Protein AF-A0A1Q5CZE1-F1 (afdb_monomer_lite)

Structure (mmCIF, N/CA/C/O backbone):
data_AF-A0A1Q5CZE1-F1
#
_entry.id   AF-A0A1Q5CZE1-F1
#
loop_
_atom_site.group_PDB
_atom_site.id
_atom_site.type_symbol
_atom_site.label_atom_id
_atom_site.label_alt_id
_atom_site.label_comp_id
_atom_site.label_asym_id
_atom_site.label_entity_id
_atom_site.label_seq_id
_atom_site.pdbx_PDB_ins_code
_atom_site.Cartn_x
_atom_site.Cartn_y
_atom_site.Cartn_z
_atom_site.occupancy
_atom_site.B_iso_or_equiv
_atom_site.auth_seq_id
_atom_site.auth_comp_id
_atom_site.auth_asym_id
_atom_site.auth_atom_id
_atom_site.pdbx_PDB_model_num
ATOM 1 N N . MET A 1 1 ? -4.585 -11.509 -36.207 1.00 47.53 1 MET A N 1
ATOM 2 C CA . MET A 1 1 ? -3.506 -10.555 -35.864 1.00 47.53 1 MET A CA 1
ATOM 3 C C . MET A 1 1 ? -3.917 -9.807 -34.606 1.00 47.53 1 MET A C 1
ATOM 5 O O . MET A 1 1 ? -4.985 -9.201 -34.577 1.00 47.53 1 MET A O 1
ATOM 9 N N . ASN A 1 2 ? -3.130 -9.988 -33.548 1.00 47.12 2 ASN A N 1
ATOM 10 C CA . ASN A 1 2 ? -3.510 -9.857 -32.142 1.00 47.12 2 ASN A CA 1
ATOM 11 C C . ASN A 1 2 ? -3.528 -8.395 -31.680 1.00 47.12 2 ASN A C 1
ATOM 13 O O . ASN A 1 2 ? -2.499 -7.825 -31.328 1.00 47.12 2 ASN A O 1
ATOM 17 N N . HIS A 1 3 ? -4.711 -7.782 -31.686 1.00 52.25 3 HIS A N 1
ATOM 18 C CA . HIS A 1 3 ? -4.889 -6.413 -31.196 1.00 52.25 3 HIS A CA 1
ATOM 19 C C . HIS A 1 3 ? -4.734 -6.329 -29.666 1.00 52.25 3 HIS A C 1
ATOM 21 O O . HIS A 1 3 ? -4.343 -5.286 -29.157 1.00 52.25 3 HIS A O 1
ATOM 27 N N . CYS A 1 4 ? -4.965 -7.428 -28.938 1.00 59.00 4 CYS A N 1
ATOM 28 C CA . CYS A 1 4 ? -4.799 -7.493 -27.483 1.00 59.00 4 CYS A CA 1
ATOM 29 C C . CYS A 1 4 ? -3.326 -7.353 -27.062 1.00 59.00 4 CYS A C 1
ATOM 31 O O . CYS A 1 4 ? -3.004 -6.444 -26.308 1.00 59.00 4 CYS A O 1
ATOM 33 N N . GLU A 1 5 ? -2.416 -8.141 -27.650 1.00 61.88 5 GLU A N 1
ATOM 34 C CA . GLU A 1 5 ? -0.977 -8.079 -27.325 1.00 61.88 5 GLU A CA 1
ATOM 35 C C . GLU A 1 5 ? -0.357 -6.703 -27.614 1.00 61.88 5 GLU A C 1
ATOM 37 O O . GLU A 1 5 ? 0.533 -6.252 -26.895 1.00 61.88 5 GLU A O 1
ATOM 42 N N . ASN A 1 6 ? -0.834 -6.006 -28.651 1.00 62.31 6 ASN A N 1
ATOM 43 C CA . ASN A 1 6 ? -0.326 -4.679 -29.000 1.00 62.31 6 ASN A CA 1
ATOM 44 C C . ASN A 1 6 ? -0.800 -3.599 -28.008 1.00 62.31 6 ASN A C 1
ATOM 46 O O . ASN A 1 6 ? -0.027 -2.718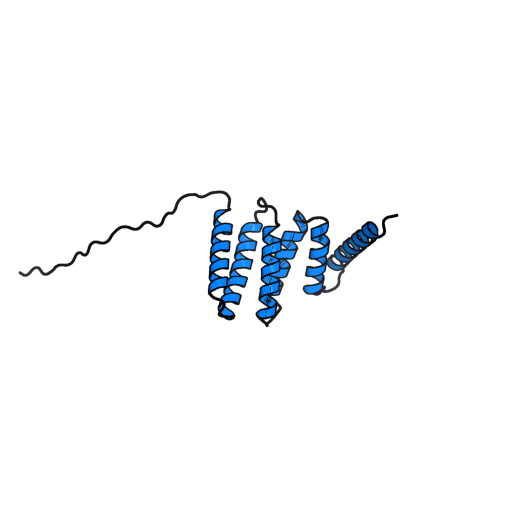 -27.642 1.00 62.31 6 ASN A O 1
ATOM 50 N N . VAL A 1 7 ? -2.046 -3.697 -27.526 1.00 64.75 7 VAL A N 1
ATOM 51 C CA . VAL A 1 7 ? -2.603 -2.789 -26.507 1.00 64.75 7 VAL A CA 1
ATOM 52 C C . VAL A 1 7 ? -1.921 -2.988 -25.151 1.00 64.75 7 VAL A C 1
ATOM 54 O O . VAL A 1 7 ? -1.625 -2.002 -24.474 1.00 64.75 7 VAL A O 1
ATOM 57 N N . ASP A 1 8 ? -1.619 -4.230 -24.768 1.00 78.00 8 ASP A N 1
ATOM 58 C CA . ASP A 1 8 ? -0.850 -4.514 -23.550 1.00 78.00 8 ASP A CA 1
ATOM 59 C C . ASP A 1 8 ? 0.578 -3.957 -23.650 1.00 78.00 8 ASP A C 1
ATOM 61 O O . ASP A 1 8 ? 1.079 -3.330 -22.713 1.00 78.00 8 ASP A O 1
ATOM 65 N N . HIS A 1 9 ? 1.213 -4.086 -24.819 1.00 82.00 9 HIS A N 1
ATOM 66 C CA . HIS A 1 9 ? 2.536 -3.519 -25.066 1.00 82.00 9 HIS A CA 1
ATOM 67 C C . HIS A 1 9 ? 2.549 -1.978 -25.053 1.00 82.00 9 HIS A C 1
ATOM 69 O O . HIS A 1 9 ? 3.421 -1.390 -24.410 1.00 82.00 9 HIS A O 1
ATOM 75 N N . ASP A 1 10 ? 1.577 -1.310 -25.692 1.00 86.81 10 ASP A N 1
ATOM 76 C CA . ASP A 1 10 ? 1.440 0.159 -25.665 1.00 86.81 10 ASP A CA 1
ATOM 77 C C . ASP A 1 10 ? 1.276 0.672 -24.231 1.00 86.81 10 ASP A C 1
ATOM 79 O O . ASP A 1 10 ? 1.947 1.620 -23.826 1.00 86.81 10 ASP A O 1
ATOM 83 N N . ARG A 1 11 ? 0.450 0.001 -23.420 1.00 87.69 11 ARG A N 1
ATOM 84 C CA . ARG A 1 11 ? 0.261 0.348 -22.004 1.00 87.69 11 ARG A CA 1
ATOM 85 C C . ARG A 1 11 ? 1.557 0.256 -21.210 1.00 87.69 11 ARG A C 1
ATOM 87 O O . ARG A 1 11 ? 1.863 1.163 -20.439 1.00 87.69 11 ARG A O 1
ATOM 94 N N . VAL A 1 12 ? 2.337 -0.802 -21.421 1.00 87.19 12 VAL A N 1
ATOM 95 C CA . VAL A 1 12 ? 3.641 -0.988 -20.767 1.00 87.19 12 VAL A CA 1
ATOM 96 C C . VAL A 1 12 ? 4.633 0.091 -21.193 1.00 87.19 12 VAL A C 1
ATOM 98 O O . VAL A 1 12 ? 5.330 0.651 -20.345 1.00 87.19 12 VAL A O 1
ATOM 101 N N . LEU A 1 13 ? 4.694 0.412 -22.489 1.00 88.81 13 LEU A N 1
ATOM 102 C CA . LEU A 1 13 ? 5.552 1.480 -22.997 1.00 88.81 13 LEU A CA 1
ATOM 103 C C . LEU A 1 13 ? 5.147 2.834 -22.417 1.00 88.81 13 LEU A C 1
ATOM 105 O O . LEU A 1 13 ? 6.010 3.533 -21.894 1.00 88.81 13 LEU A O 1
ATOM 109 N N . ARG A 1 14 ? 3.852 3.171 -22.407 1.00 87.75 14 ARG A N 1
ATOM 110 C CA . ARG A 1 14 ? 3.362 4.409 -21.789 1.00 87.75 14 ARG A CA 1
ATOM 111 C C . ARG A 1 14 ? 3.684 4.483 -20.305 1.00 87.75 14 ARG A C 1
ATOM 113 O O . ARG A 1 14 ? 4.163 5.519 -19.865 1.00 87.75 14 ARG A O 1
ATOM 120 N N . ALA A 1 15 ? 3.475 3.406 -19.547 1.00 88.62 15 ALA A N 1
ATOM 121 C CA . ALA A 1 15 ? 3.808 3.366 -18.124 1.00 88.62 15 ALA A CA 1
ATOM 122 C C . ALA A 1 15 ? 5.306 3.616 -17.887 1.00 88.62 15 ALA A C 1
ATOM 124 O O . ALA A 1 15 ? 5.677 4.416 -17.031 1.00 88.62 15 ALA A O 1
ATOM 125 N N . ARG A 1 16 ? 6.183 3.002 -18.693 1.00 87.62 16 ARG A N 1
ATOM 126 C CA . ARG A 1 16 ? 7.630 3.269 -18.633 1.00 87.62 16 ARG A CA 1
ATOM 127 C C . ARG A 1 16 ? 7.960 4.707 -19.007 1.00 87.62 16 ARG A C 1
ATOM 129 O O . ARG A 1 16 ? 8.743 5.338 -18.309 1.00 87.62 16 ARG A O 1
ATOM 136 N N . THR A 1 17 ? 7.374 5.232 -20.079 1.00 88.56 17 THR A N 1
ATOM 137 C CA . THR A 1 17 ? 7.593 6.617 -20.513 1.00 88.56 17 THR A CA 1
ATOM 138 C C . THR A 1 17 ? 7.107 7.621 -19.474 1.00 88.56 17 THR A C 1
ATOM 140 O O . THR A 1 17 ? 7.779 8.624 -19.276 1.00 88.56 17 THR A O 1
ATOM 143 N N . LEU A 1 18 ? 6.000 7.349 -18.778 1.00 87.75 18 LEU A N 1
ATOM 144 C CA . LEU A 1 18 ? 5.519 8.178 -17.671 1.00 87.75 18 LEU A CA 1
ATOM 145 C C . LEU A 1 18 ? 6.535 8.207 -16.525 1.00 87.75 18 LEU A C 1
ATOM 147 O O . LEU A 1 18 ? 6.941 9.286 -16.114 1.00 87.75 18 LEU A O 1
ATOM 151 N N . LEU A 1 19 ? 7.022 7.043 -16.079 1.00 84.06 19 LEU A N 1
ATOM 152 C CA . LEU A 1 19 ? 8.023 6.961 -15.004 1.00 84.06 19 LEU A CA 1
ATOM 153 C C . LEU A 1 19 ? 9.392 7.551 -15.380 1.00 84.06 19 LEU A C 1
ATOM 155 O O . LEU A 1 19 ? 10.146 7.963 -14.504 1.00 84.06 19 LEU A O 1
ATOM 159 N N . LEU A 1 20 ? 9.741 7.544 -16.669 1.00 84.62 20 LEU A N 1
ATOM 160 C CA . LEU A 1 20 ? 10.991 8.109 -17.194 1.00 84.62 20 LEU A CA 1
ATOM 161 C C . LEU A 1 20 ? 10.851 9.578 -17.616 1.00 84.62 20 LEU A C 1
ATOM 163 O O . LEU A 1 20 ? 11.852 10.227 -17.926 1.00 84.62 20 LEU A O 1
ATOM 167 N N . GLY A 1 21 ? 9.625 10.095 -17.684 1.00 79.38 21 GLY A N 1
ATOM 168 C CA . GLY A 1 21 ? 9.348 11.462 -18.086 1.00 79.38 21 GLY A CA 1
ATOM 169 C C . GLY A 1 21 ? 9.913 12.446 -17.066 1.00 79.38 21 GLY A C 1
ATOM 170 O O . GLY A 1 21 ? 9.705 12.301 -15.870 1.00 79.38 21 GLY A O 1
ATOM 171 N N . SER A 1 22 ? 10.588 13.496 -17.539 1.00 57.84 22 SER A N 1
ATOM 172 C CA . SER A 1 22 ? 11.174 14.571 -16.713 1.00 57.84 22 SER A CA 1
ATOM 173 C C . SER A 1 22 ? 10.135 15.469 -16.000 1.00 57.84 22 SER A C 1
ATOM 175 O O . SER A 1 22 ? 10.482 16.545 -15.512 1.00 57.84 22 SER A O 1
ATOM 177 N N . GLY A 1 23 ? 8.857 15.086 -15.987 1.00 66.31 23 GLY A N 1
ATOM 178 C CA . GLY A 1 23 ? 7.790 15.820 -15.311 1.00 66.31 23 GLY A CA 1
ATOM 179 C C . GLY A 1 23 ? 7.598 15.344 -13.872 1.00 66.31 23 GLY A C 1
ATOM 180 O O . GLY A 1 23 ? 7.869 14.191 -13.551 1.00 66.31 23 GLY A O 1
ATOM 181 N N . THR A 1 24 ? 7.089 16.218 -13.003 1.00 66.69 24 THR A N 1
ATOM 182 C CA . THR A 1 24 ? 6.524 15.805 -11.712 1.00 66.69 24 THR A CA 1
ATOM 183 C C . THR A 1 24 ? 5.288 14.949 -11.978 1.00 66.69 24 THR A C 1
ATOM 185 O O . THR A 1 24 ? 4.205 15.489 -12.207 1.00 66.69 24 THR A O 1
ATOM 188 N N . ILE A 1 25 ? 5.456 13.629 -12.010 1.00 76.56 25 ILE A N 1
ATOM 189 C CA . ILE A 1 25 ? 4.331 12.696 -12.078 1.00 76.56 25 ILE A CA 1
ATOM 190 C C . ILE A 1 25 ? 3.553 12.751 -10.764 1.00 76.56 25 ILE A C 1
ATOM 192 O O . ILE A 1 25 ? 4.143 12.859 -9.686 1.00 76.56 25 ILE A O 1
ATOM 196 N N . ASN A 1 26 ? 2.224 12.715 -10.841 1.00 82.88 26 ASN A N 1
ATOM 197 C CA . ASN A 1 26 ? 1.400 12.607 -9.646 1.00 82.88 26 ASN A CA 1
ATOM 198 C C . ASN A 1 26 ? 1.559 11.197 -9.049 1.00 82.88 26 ASN A C 1
ATOM 200 O O . ASN A 1 26 ? 1.671 10.219 -9.786 1.00 82.88 26 ASN A O 1
ATOM 204 N N . VAL A 1 27 ? 1.505 11.069 -7.722 1.00 82.69 27 VAL A N 1
ATOM 205 C CA . VAL A 1 27 ? 1.554 9.776 -7.018 1.00 82.69 27 VAL A CA 1
ATOM 206 C C . VAL A 1 27 ? 0.494 8.793 -7.535 1.00 82.69 27 VAL A C 1
ATOM 208 O O . VAL A 1 27 ? 0.745 7.598 -7.634 1.00 82.69 27 VAL A O 1
ATOM 211 N N . HIS A 1 28 ? -0.671 9.294 -7.959 1.00 83.81 28 HIS A N 1
ATOM 212 C CA . HIS A 1 28 ? -1.704 8.476 -8.599 1.00 83.81 28 HIS A CA 1
ATOM 213 C C . HIS A 1 28 ? -1.250 7.883 -9.939 1.00 83.81 28 HIS A C 1
ATOM 215 O O . HIS A 1 28 ? -1.448 6.697 -10.186 1.00 83.81 28 HIS A O 1
ATOM 221 N N . GLU A 1 29 ? -0.612 8.691 -10.788 1.00 86.94 29 GLU A N 1
ATOM 222 C CA . GLU A 1 29 ? -0.096 8.245 -12.087 1.00 86.94 29 GLU A CA 1
ATOM 223 C C . GLU A 1 29 ? 1.072 7.272 -11.911 1.00 86.94 29 GLU A C 1
ATOM 225 O O . GLU A 1 29 ? 1.192 6.309 -12.666 1.00 86.94 29 GLU A O 1
ATOM 230 N N . GLU A 1 30 ? 1.903 7.491 -10.890 1.00 88.62 30 GLU A N 1
ATOM 231 C CA . GLU A 1 30 ? 2.967 6.566 -10.515 1.00 88.62 30 GLU A CA 1
ATOM 232 C C . GLU A 1 30 ? 2.402 5.197 -10.092 1.00 88.62 30 GLU A C 1
ATOM 234 O O . GLU A 1 30 ? 2.852 4.162 -10.591 1.00 88.62 30 GLU A O 1
ATOM 239 N N . ILE A 1 31 ? 1.385 5.176 -9.224 1.00 90.25 31 ILE A N 1
ATOM 240 C CA . ILE A 1 31 ? 0.714 3.945 -8.784 1.00 90.25 31 ILE A CA 1
ATOM 241 C C . ILE A 1 31 ? 0.104 3.203 -9.979 1.00 90.25 31 ILE A C 1
ATOM 243 O O . ILE A 1 31 ? 0.327 2.000 -10.131 1.00 90.25 31 ILE A O 1
ATOM 247 N N . ASP A 1 32 ? -0.624 3.898 -10.857 1.00 90.00 32 ASP A N 1
ATOM 248 C CA . ASP A 1 32 ? -1.217 3.274 -12.044 1.00 90.00 32 ASP A CA 1
ATOM 249 C C . ASP A 1 32 ? -0.154 2.756 -13.023 1.00 90.00 32 ASP A C 1
ATOM 251 O O . ASP A 1 32 ? -0.303 1.661 -13.575 1.00 90.00 32 ASP A O 1
ATOM 255 N N . ALA A 1 33 ? 0.966 3.467 -13.184 1.00 90.50 33 ALA A N 1
ATOM 256 C CA . ALA A 1 33 ? 2.091 2.977 -13.972 1.00 90.50 33 ALA A CA 1
ATOM 257 C C . ALA A 1 33 ? 2.679 1.692 -13.369 1.00 90.50 33 ALA A C 1
ATOM 259 O O . ALA A 1 33 ? 2.881 0.711 -14.089 1.00 90.50 33 ALA A O 1
ATOM 260 N N . TYR A 1 34 ? 2.905 1.645 -12.052 1.00 91.62 34 TYR A N 1
ATOM 261 C CA . TYR A 1 34 ? 3.396 0.431 -11.402 1.00 91.62 34 TYR A CA 1
ATOM 262 C C . TYR A 1 34 ? 2.397 -0.729 -11.495 1.00 91.62 34 TYR A C 1
ATOM 264 O O . TYR A 1 34 ? 2.830 -1.850 -11.752 1.00 91.62 34 TYR A O 1
ATOM 272 N N . ARG A 1 35 ? 1.081 -0.492 -11.392 1.00 90.25 35 ARG A N 1
ATOM 273 C CA . ARG A 1 35 ? 0.049 -1.532 -11.594 1.00 90.25 35 ARG A CA 1
ATOM 274 C C . ARG A 1 35 ? 0.099 -2.166 -12.983 1.00 90.25 35 ARG A C 1
ATOM 276 O O . ARG A 1 35 ? -0.112 -3.365 -13.115 1.00 90.25 35 ARG A O 1
ATOM 283 N N . VAL A 1 36 ? 0.380 -1.382 -14.023 1.00 90.81 36 VAL A N 1
ATOM 284 C CA . VAL A 1 36 ? 0.574 -1.924 -15.378 1.00 90.81 36 VAL A CA 1
ATOM 285 C C . VAL A 1 36 ? 1.867 -2.738 -15.445 1.00 90.81 36 VAL A C 1
ATOM 287 O O . VAL A 1 36 ? 1.917 -3.805 -16.056 1.00 90.81 36 VAL A O 1
ATOM 290 N N . LEU A 1 37 ? 2.924 -2.258 -14.790 1.00 89.19 37 LEU A N 1
ATOM 291 C CA . LEU A 1 37 ? 4.247 -2.871 -14.863 1.00 89.19 37 LEU A CA 1
ATOM 292 C C . LEU A 1 37 ? 4.392 -4.149 -14.024 1.00 89.19 37 LEU A C 1
ATOM 294 O O . LEU A 1 37 ? 5.205 -5.013 -14.366 1.00 89.19 37 LEU A O 1
ATOM 298 N N . THR A 1 38 ? 3.578 -4.343 -12.987 1.00 89.31 38 THR A N 1
ATOM 299 C CA . THR A 1 38 ? 3.519 -5.625 -12.263 1.00 89.31 38 THR A CA 1
ATOM 300 C C . THR A 1 38 ? 3.023 -6.767 -13.147 1.00 89.31 38 THR A C 1
ATOM 302 O O . THR A 1 38 ? 3.425 -7.905 -12.924 1.00 89.31 38 THR A O 1
ATOM 305 N N . GLY A 1 39 ? 2.237 -6.480 -14.191 1.00 85.38 39 GLY A N 1
ATOM 306 C CA . GLY A 1 39 ? 1.812 -7.475 -15.180 1.00 85.38 39 GLY A CA 1
ATOM 307 C C . GLY A 1 39 ? 2.952 -8.022 -16.048 1.00 85.38 39 GLY A C 1
ATOM 308 O O . GLY A 1 39 ? 2.852 -9.140 -16.542 1.00 85.38 39 GLY A O 1
ATOM 309 N N . VAL A 1 40 ? 4.051 -7.272 -16.213 1.00 86.94 40 VAL A N 1
ATOM 310 C CA . VAL A 1 40 ? 5.217 -7.712 -17.006 1.00 86.94 40 VAL A CA 1
ATOM 311 C C . VAL A 1 40 ? 6.379 -8.207 -16.157 1.00 86.94 40 VAL A C 1
ATOM 313 O O . VAL A 1 40 ? 7.127 -9.086 -16.578 1.00 86.94 40 VAL A O 1
ATOM 316 N N . SER A 1 41 ? 6.597 -7.618 -14.984 1.00 84.94 41 SER A N 1
ATOM 317 C CA . SER A 1 41 ? 7.719 -7.973 -14.110 1.00 84.94 41 SER A CA 1
ATOM 318 C C . SER A 1 41 ? 7.326 -7.766 -12.649 1.00 84.94 41 SER A C 1
ATOM 320 O O . SER A 1 41 ? 7.754 -6.791 -12.023 1.00 84.94 41 SER A O 1
ATOM 322 N N . PRO A 1 42 ? 6.512 -8.677 -12.087 1.00 84.62 42 PRO A N 1
ATOM 323 C CA . PRO A 1 42 ? 5.982 -8.530 -10.736 1.00 84.62 42 PRO A CA 1
ATOM 324 C C . PRO A 1 42 ? 7.102 -8.414 -9.697 1.00 84.62 42 PRO A C 1
ATOM 326 O O . PRO A 1 42 ? 7.026 -7.555 -8.829 1.00 84.62 42 PRO A O 1
ATOM 329 N N . VAL A 1 43 ? 8.190 -9.173 -9.849 1.00 86.19 43 VAL A N 1
ATOM 330 C CA . VAL A 1 43 ? 9.346 -9.159 -8.931 1.00 86.19 43 VAL A CA 1
ATOM 331 C C . VAL A 1 43 ? 9.945 -7.757 -8.757 1.00 86.19 43 VAL A C 1
ATOM 333 O O . VAL A 1 43 ? 10.303 -7.366 -7.655 1.00 86.19 43 VAL A O 1
ATOM 336 N N . VAL A 1 44 ? 10.013 -6.965 -9.830 1.00 87.81 44 VAL A N 1
ATOM 337 C CA . VAL A 1 44 ? 10.649 -5.636 -9.804 1.00 87.81 44 VAL A CA 1
ATOM 338 C C . VAL A 1 44 ? 9.674 -4.550 -9.356 1.00 87.81 44 VAL A C 1
ATOM 340 O O . VAL A 1 44 ? 10.057 -3.612 -8.656 1.00 87.81 44 VAL A O 1
ATOM 343 N N . TYR A 1 45 ? 8.414 -4.642 -9.788 1.00 89.62 45 TYR A N 1
ATOM 344 C CA . TYR A 1 45 ? 7.454 -3.550 -9.632 1.00 89.62 45 TYR A CA 1
ATOM 345 C C . TYR A 1 45 ? 6.483 -3.734 -8.463 1.00 89.62 45 TYR A C 1
ATOM 347 O O . TYR A 1 45 ? 5.947 -2.734 -8.000 1.00 89.62 45 TYR A O 1
ATOM 355 N N . LEU A 1 46 ? 6.292 -4.947 -7.927 1.00 90.25 46 LEU A N 1
ATOM 356 C CA . LEU A 1 46 ? 5.479 -5.158 -6.720 1.00 90.25 46 LEU A CA 1
ATOM 357 C C . LEU A 1 46 ? 6.047 -4.446 -5.485 1.00 90.25 46 LEU A C 1
ATOM 359 O O . LEU A 1 46 ? 5.269 -3.755 -4.827 1.00 90.25 46 LEU A O 1
ATOM 363 N N . PRO A 1 47 ? 7.364 -4.515 -5.187 1.00 90.25 47 PRO A N 1
ATOM 364 C CA . PRO A 1 47 ? 7.920 -3.802 -4.038 1.00 90.25 47 PRO A CA 1
ATOM 365 C C . PRO A 1 47 ? 7.743 -2.283 -4.176 1.00 90.25 47 PRO A C 1
ATOM 367 O O . PRO A 1 47 ? 7.426 -1.589 -3.212 1.00 90.25 47 PRO A O 1
ATOM 370 N N . ARG A 1 48 ? 7.898 -1.763 -5.402 1.00 90.75 48 ARG A N 1
ATOM 371 C CA . ARG A 1 48 ? 7.731 -0.335 -5.711 1.00 90.75 48 ARG A CA 1
ATOM 372 C C . ARG A 1 48 ? 6.273 0.103 -5.598 1.00 90.75 48 ARG A C 1
ATOM 374 O O . ARG A 1 48 ? 6.009 1.154 -5.028 1.00 90.75 48 ARG A O 1
ATOM 381 N N . LEU A 1 49 ? 5.341 -0.720 -6.081 1.00 92.56 49 LEU A N 1
ATOM 382 C CA . LEU A 1 49 ? 3.905 -0.478 -5.970 1.00 92.56 49 LEU A CA 1
ATOM 383 C C . LEU A 1 49 ? 3.453 -0.460 -4.506 1.00 92.56 49 LEU A C 1
ATOM 385 O O . LEU A 1 49 ? 2.797 0.489 -4.090 1.00 92.56 49 LEU A O 1
ATOM 389 N N . ALA A 1 50 ? 3.821 -1.479 -3.725 1.00 93.31 50 ALA A N 1
ATOM 390 C CA . ALA A 1 50 ? 3.460 -1.577 -2.311 1.00 93.31 50 ALA A CA 1
ATOM 391 C C . ALA A 1 50 ? 3.968 -0.367 -1.516 1.00 93.31 50 ALA A C 1
ATOM 393 O O . ALA A 1 50 ? 3.220 0.226 -0.741 1.00 93.31 50 ALA A O 1
ATOM 394 N N . ARG A 1 51 ? 5.211 0.051 -1.769 1.00 91.38 51 ARG A N 1
ATOM 395 C CA . ARG A 1 51 ? 5.800 1.227 -1.132 1.00 91.38 51 ARG A CA 1
ATOM 396 C C . ARG A 1 51 ? 5.117 2.535 -1.546 1.00 91.38 51 ARG A C 1
ATOM 398 O O . ARG A 1 51 ? 4.744 3.306 -0.671 1.00 91.38 51 ARG A O 1
ATOM 405 N N . ALA A 1 52 ? 4.873 2.756 -2.838 1.00 91.12 52 ALA A N 1
ATOM 406 C CA . ALA A 1 52 ? 4.160 3.948 -3.306 1.00 91.12 52 ALA A CA 1
ATOM 407 C C . ALA A 1 52 ? 2.737 4.037 -2.721 1.00 91.12 52 ALA A C 1
ATOM 409 O O . ALA A 1 52 ? 2.293 5.109 -2.313 1.00 91.12 52 ALA A O 1
ATOM 410 N N . LEU A 1 53 ? 2.035 2.902 -2.615 1.00 93.06 53 LEU A N 1
ATOM 411 C CA . LEU A 1 53 ? 0.719 2.828 -1.977 1.00 93.06 53 LEU A CA 1
ATOM 412 C C . LEU A 1 53 ? 0.786 3.097 -0.467 1.00 93.06 53 LEU A C 1
ATOM 414 O O . LEU A 1 53 ? -0.091 3.782 0.052 1.00 93.06 53 LEU A O 1
ATOM 418 N N . LEU A 1 54 ? 1.809 2.606 0.240 1.00 92.19 54 LEU A N 1
ATOM 419 C CA . LEU A 1 54 ? 2.021 2.907 1.660 1.00 92.19 54 LEU A CA 1
ATOM 420 C C . LEU A 1 54 ? 2.264 4.404 1.884 1.00 92.19 54 LEU A C 1
ATOM 422 O O . LEU A 1 54 ? 1.604 5.026 2.719 1.00 92.19 54 LEU A O 1
ATOM 426 N N . GLU A 1 55 ? 3.183 4.993 1.117 1.00 90.56 55 GLU A N 1
ATOM 427 C CA . GLU A 1 55 ? 3.502 6.421 1.185 1.00 90.56 55 GLU A CA 1
ATOM 428 C C . GLU A 1 55 ? 2.257 7.261 0.870 1.00 90.56 55 GLU A C 1
ATOM 430 O O . GLU A 1 55 ? 1.922 8.189 1.611 1.00 90.56 55 GLU A O 1
ATOM 435 N N . PHE A 1 56 ? 1.492 6.884 -0.159 1.00 89.19 56 PHE A N 1
ATOM 436 C CA . PHE A 1 56 ? 0.238 7.553 -0.486 1.00 89.19 56 PHE A CA 1
ATOM 437 C C . PHE A 1 56 ? -0.815 7.384 0.614 1.00 89.19 56 PHE A C 1
ATOM 439 O O . PHE A 1 56 ? -1.407 8.368 1.039 1.00 89.19 56 PHE A O 1
ATOM 446 N N . GLY A 1 57 ? -1.042 6.173 1.124 1.00 85.88 57 GLY A N 1
ATOM 447 C CA . GLY A 1 57 ? -2.048 5.898 2.153 1.00 85.88 57 GLY A CA 1
ATOM 448 C C . GLY A 1 57 ? -1.761 6.584 3.490 1.00 85.88 57 GLY A C 1
ATOM 449 O O . GLY A 1 57 ? -2.690 6.969 4.201 1.00 85.88 57 GLY A O 1
ATOM 450 N N . THR A 1 58 ? -0.487 6.794 3.824 1.00 84.69 58 THR A N 1
ATOM 451 C CA . THR A 1 58 ? -0.077 7.462 5.068 1.00 84.69 58 THR A CA 1
ATOM 452 C C . THR A 1 58 ? -0.097 8.985 4.954 1.00 84.69 58 THR A C 1
ATOM 454 O O . THR A 1 58 ? -0.584 9.634 5.881 1.00 84.69 58 THR A O 1
ATOM 457 N N . SER A 1 59 ? 0.368 9.550 3.833 1.00 82.50 59 SER A N 1
ATOM 458 C CA . SER A 1 59 ? 0.594 10.998 3.673 1.00 82.50 59 SER A CA 1
ATOM 459 C C . SER A 1 59 ? -0.392 11.729 2.748 1.00 82.50 59 SER A C 1
ATOM 461 O O . SER A 1 59 ? -0.497 12.953 2.817 1.00 82.50 59 SER A O 1
ATOM 463 N N . GLY A 1 60 ? -1.117 11.011 1.887 1.00 75.19 60 GLY A N 1
ATOM 464 C CA . GLY A 1 60 ? -1.937 11.585 0.818 1.00 75.19 60 GLY A CA 1
ATOM 465 C C . GLY A 1 60 ? -3.373 11.927 1.237 1.00 75.19 60 GLY A C 1
ATOM 466 O O . GLY A 1 60 ? -3.704 13.106 1.397 1.00 75.19 60 GLY A O 1
ATOM 467 N N . PRO A 1 61 ? -4.284 10.942 1.369 1.00 74.75 61 PRO A N 1
ATOM 468 C CA . PRO A 1 61 ? -5.676 11.221 1.682 1.00 74.75 61 PRO A CA 1
ATOM 469 C C . PRO A 1 61 ? -5.832 11.651 3.140 1.00 74.75 61 PRO A C 1
ATOM 471 O O . PRO A 1 61 ? -5.268 11.046 4.039 1.00 74.75 61 PRO A O 1
ATOM 474 N N . ARG A 1 62 ? -6.682 12.649 3.400 1.00 75.50 62 ARG A N 1
ATOM 475 C CA . ARG A 1 62 ? -7.111 12.997 4.769 1.00 75.50 62 ARG A CA 1
ATOM 476 C C . ARG A 1 62 ? -8.294 12.141 5.249 1.00 75.50 62 ARG A C 1
ATOM 478 O O . ARG A 1 62 ? -8.584 12.107 6.439 1.00 75.50 62 ARG A O 1
ATOM 485 N N . ASN A 1 63 ? -8.997 11.478 4.326 1.00 81.69 63 ASN A N 1
ATOM 486 C CA . ASN A 1 63 ? -10.191 10.694 4.633 1.00 81.69 63 ASN A CA 1
ATOM 487 C C . ASN A 1 63 ? -9.834 9.223 4.926 1.00 81.69 63 ASN A C 1
ATOM 489 O O . ASN A 1 63 ? -9.358 8.540 4.013 1.00 81.69 63 ASN A O 1
ATOM 493 N N . PRO A 1 64 ? -10.139 8.701 6.127 1.00 75.50 64 PRO A N 1
ATOM 494 C CA . PRO A 1 64 ? -9.863 7.309 6.482 1.00 75.50 64 PRO A CA 1
ATOM 495 C C . PRO A 1 64 ? -10.570 6.284 5.578 1.00 75.50 64 PRO A C 1
ATOM 497 O O . PRO A 1 64 ? -10.028 5.214 5.299 1.00 75.50 64 PRO A O 1
ATOM 500 N N . ALA A 1 65 ? -11.738 6.628 5.020 1.00 76.38 65 ALA A N 1
ATOM 501 C CA . ALA A 1 65 ? -12.456 5.769 4.076 1.00 76.38 65 ALA A CA 1
ATOM 502 C C . ALA A 1 65 ? -11.712 5.573 2.740 1.00 76.38 65 ALA A C 1
ATOM 504 O O . ALA A 1 65 ? -11.963 4.600 2.034 1.00 76.38 65 ALA A O 1
ATOM 505 N N . THR A 1 66 ? -10.797 6.482 2.389 1.00 82.69 66 THR A N 1
ATOM 506 C CA . THR A 1 66 ? -9.950 6.385 1.189 1.00 82.69 66 THR A CA 1
ATOM 507 C C . THR A 1 66 ? -8.589 5.768 1.507 1.00 82.69 66 THR A C 1
ATOM 509 O O . THR A 1 66 ? -8.031 5.066 0.669 1.00 82.69 66 THR A O 1
ATOM 512 N N . ARG A 1 67 ? -8.070 5.975 2.724 1.00 86.19 67 ARG A N 1
ATOM 513 C CA . ARG A 1 67 ? -6.783 5.421 3.174 1.00 86.19 67 ARG A CA 1
ATOM 514 C C . ARG A 1 67 ? -6.837 3.902 3.331 1.00 86.19 67 ARG A C 1
ATOM 516 O O . ARG A 1 67 ? -5.937 3.216 2.856 1.00 86.19 67 ARG A O 1
ATOM 523 N N . LEU A 1 68 ? -7.912 3.358 3.909 1.00 87.69 68 LEU A N 1
ATOM 524 C CA . LEU A 1 68 ? -8.046 1.909 4.107 1.00 87.69 68 LEU A CA 1
ATOM 525 C C . LEU A 1 68 ? -7.978 1.080 2.812 1.00 87.69 68 LEU A C 1
ATOM 527 O O . LEU A 1 68 ? -7.226 0.102 2.797 1.00 87.69 68 LEU A O 1
ATOM 531 N N . PRO A 1 69 ? -8.714 1.415 1.731 1.00 90.19 69 PRO A N 1
ATOM 532 C CA . PRO A 1 69 ? -8.586 0.709 0.458 1.00 90.19 69 PRO A CA 1
ATOM 533 C C . PRO A 1 69 ? -7.164 0.748 -0.109 1.00 90.19 69 PRO A C 1
ATOM 535 O O . PRO A 1 69 ? -6.671 -0.278 -0.565 1.00 90.19 69 PRO A O 1
ATOM 538 N N . VAL A 1 70 ? -6.491 1.902 -0.023 1.00 90.31 70 VAL A N 1
ATOM 539 C CA . VAL A 1 70 ? -5.109 2.079 -0.500 1.00 90.31 70 VAL A CA 1
ATOM 540 C C . VAL A 1 70 ? -4.141 1.187 0.283 1.00 90.31 70 VAL A C 1
ATOM 542 O O . VAL A 1 70 ? -3.347 0.465 -0.315 1.00 90.31 70 VAL A O 1
ATOM 545 N N . LEU A 1 71 ? -4.237 1.181 1.615 1.00 91.69 71 LEU A N 1
ATOM 546 C CA . LEU A 1 71 ? -3.400 0.339 2.476 1.00 91.69 71 LEU A CA 1
ATOM 547 C C . LEU A 1 71 ? -3.696 -1.156 2.286 1.00 91.69 71 LEU A C 1
ATOM 549 O O . LEU A 1 71 ? -2.788 -1.981 2.320 1.00 91.69 71 LEU A O 1
ATOM 553 N N . SER A 1 72 ? -4.956 -1.516 2.036 1.00 91.06 72 SER A N 1
ATOM 554 C CA . SER A 1 72 ? -5.340 -2.905 1.750 1.00 91.06 72 SER A CA 1
ATOM 555 C C . SER A 1 72 ? -4.764 -3.383 0.415 1.00 91.06 72 SER A C 1
ATOM 557 O O . SER A 1 72 ? -4.315 -4.521 0.300 1.00 91.06 72 SER A O 1
ATOM 559 N N . GLU A 1 73 ? -4.726 -2.512 -0.594 1.00 92.31 73 GLU A N 1
ATOM 560 C CA . GLU A 1 73 ? -4.060 -2.814 -1.858 1.00 92.31 73 GLU A CA 1
ATOM 561 C C . GLU A 1 73 ? -2.543 -2.945 -1.690 1.00 92.31 73 GLU A C 1
ATOM 563 O O . GLU A 1 73 ? -1.947 -3.857 -2.267 1.00 92.31 73 GLU A O 1
ATOM 568 N N . ALA A 1 74 ? -1.929 -2.082 -0.873 1.00 93.50 74 ALA A N 1
ATOM 569 C CA . ALA A 1 74 ? -0.509 -2.171 -0.548 1.00 93.50 74 ALA A CA 1
ATOM 570 C C . ALA A 1 74 ? -0.174 -3.530 0.083 1.00 93.50 74 ALA A C 1
ATOM 572 O O . ALA A 1 74 ? 0.787 -4.176 -0.336 1.00 93.50 74 ALA A O 1
ATOM 573 N N . ALA A 1 75 ? -1.001 -3.995 1.028 1.00 92.06 75 ALA A N 1
ATOM 574 C CA . ALA A 1 75 ? -0.824 -5.286 1.687 1.00 92.06 75 ALA A CA 1
ATOM 575 C C . ALA A 1 75 ? -0.897 -6.424 0.664 1.00 92.06 75 ALA A C 1
ATOM 577 O O . ALA A 1 75 ? 0.035 -7.214 0.561 1.00 92.06 75 ALA A O 1
ATOM 578 N N . ALA A 1 76 ? -1.917 -6.419 -0.199 1.00 91.62 76 ALA A N 1
ATOM 579 C CA . ALA A 1 76 ? -2.048 -7.415 -1.258 1.00 91.62 76 ALA A CA 1
ATOM 580 C C . ALA A 1 76 ? -0.876 -7.380 -2.261 1.00 91.62 76 ALA A C 1
ATOM 582 O O . ALA A 1 76 ? -0.507 -8.407 -2.833 1.00 91.62 76 ALA A O 1
ATOM 583 N N . ALA A 1 77 ? -0.291 -6.210 -2.534 1.00 91.75 77 ALA A N 1
ATOM 584 C CA . ALA A 1 77 ? 0.909 -6.100 -3.361 1.00 91.75 77 ALA A CA 1
ATOM 585 C C . ALA A 1 77 ? 2.136 -6.703 -2.657 1.00 91.75 77 ALA A C 1
ATOM 587 O O . ALA A 1 77 ? 2.867 -7.465 -3.289 1.00 91.75 77 ALA A O 1
ATOM 588 N N . ALA A 1 78 ? 2.314 -6.430 -1.362 1.00 90.44 78 ALA A N 1
ATOM 589 C CA . ALA A 1 78 ? 3.392 -6.992 -0.554 1.00 90.44 78 ALA A CA 1
ATOM 590 C C . ALA A 1 78 ? 3.259 -8.513 -0.361 1.00 90.44 78 ALA A C 1
ATOM 592 O O . ALA A 1 78 ? 4.245 -9.242 -0.446 1.00 90.44 78 ALA A O 1
ATOM 593 N N . GLU A 1 79 ? 2.043 -9.031 -0.195 1.00 88.56 79 GLU A N 1
ATOM 594 C CA . GLU A 1 79 ? 1.790 -10.469 -0.079 1.00 88.56 79 GLU A CA 1
ATOM 595 C C . GLU A 1 79 ? 2.190 -11.241 -1.340 1.00 88.56 79 GLU A C 1
ATOM 597 O O . GLU A 1 79 ? 2.728 -12.343 -1.223 1.00 88.56 79 GLU A O 1
ATOM 602 N N . ARG A 1 80 ? 1.981 -10.643 -2.524 1.00 89.06 80 ARG A N 1
ATOM 603 C CA . ARG A 1 80 ? 2.381 -11.200 -3.830 1.00 89.06 80 ARG A CA 1
ATOM 604 C C . ARG A 1 80 ? 3.882 -11.110 -4.105 1.00 89.06 80 ARG A C 1
ATOM 606 O O . ARG A 1 80 ? 4.334 -11.702 -5.085 1.00 89.06 80 ARG A O 1
ATOM 613 N N . MET A 1 81 ? 4.641 -10.346 -3.315 1.00 88.25 81 MET A N 1
ATOM 614 C CA . MET A 1 81 ? 6.099 -10.327 -3.437 1.00 88.25 81 MET A CA 1
ATOM 615 C C . MET A 1 81 ? 6.663 -11.710 -3.114 1.00 88.25 81 MET A C 1
ATOM 617 O O . MET A 1 81 ? 6.098 -12.455 -2.309 1.00 88.25 81 MET A O 1
ATOM 621 N N . ASP A 1 82 ? 7.797 -12.030 -3.730 1.00 83.25 82 ASP A N 1
ATOM 622 C CA . ASP A 1 82 ? 8.492 -13.286 -3.480 1.00 83.25 82 ASP A CA 1
ATOM 623 C C . ASP A 1 82 ? 8.921 -13.380 -2.007 1.00 83.25 82 ASP A C 1
ATOM 625 O O . ASP A 1 82 ? 9.338 -12.396 -1.395 1.00 83.25 82 ASP A O 1
ATOM 629 N N . THR A 1 83 ? 8.790 -14.563 -1.411 1.00 80.75 83 THR A N 1
ATOM 630 C CA . THR A 1 83 ? 9.100 -14.783 0.009 1.00 80.75 83 THR A CA 1
ATOM 631 C C . THR A 1 83 ? 10.592 -14.628 0.314 1.00 80.75 83 THR A C 1
ATOM 633 O O . THR A 1 83 ? 10.948 -14.380 1.463 1.00 80.75 83 THR A O 1
ATOM 636 N N . ALA A 1 84 ? 11.457 -14.743 -0.698 1.00 83.25 84 ALA A N 1
ATOM 637 C CA . ALA A 1 84 ? 12.889 -14.502 -0.598 1.00 83.25 84 ALA A CA 1
ATOM 638 C C . ALA A 1 84 ? 13.259 -13.012 -0.652 1.00 83.25 84 ALA A C 1
ATOM 640 O O . ALA A 1 84 ? 14.407 -12.677 -0.357 1.00 83.25 84 ALA A O 1
ATOM 641 N N . GLU A 1 85 ? 12.327 -12.113 -0.997 1.00 80.88 85 GLU A N 1
ATOM 642 C CA . GLU A 1 85 ? 12.591 -10.675 -0.979 1.00 80.88 85 GLU A CA 1
ATOM 643 C C . GLU A 1 85 ? 12.792 -10.206 0.470 1.00 80.88 85 GLU A C 1
ATOM 645 O O . GLU A 1 85 ? 11.835 -10.174 1.253 1.00 80.88 85 GLU A O 1
ATOM 650 N N . PRO A 1 86 ? 14.005 -9.769 0.852 1.00 81.50 86 PRO A N 1
ATOM 651 C CA . PRO A 1 86 ? 14.300 -9.410 2.238 1.00 81.50 86 PRO A CA 1
ATOM 652 C C . PRO A 1 86 ? 13.482 -8.199 2.709 1.00 81.50 86 PRO A C 1
ATOM 654 O O . PRO A 1 86 ? 13.219 -8.046 3.899 1.00 81.50 86 PRO A O 1
ATOM 657 N N . GLY A 1 87 ? 13.050 -7.348 1.773 1.00 85.81 87 GLY A N 1
ATOM 658 C CA . GLY A 1 87 ? 12.194 -6.197 2.048 1.00 85.81 87 GLY A CA 1
ATOM 659 C C . GLY A 1 87 ? 10.710 -6.532 2.226 1.00 85.81 87 GLY A C 1
ATOM 660 O O . GLY A 1 87 ? 9.966 -5.664 2.668 1.00 85.81 87 GLY A O 1
ATOM 661 N N . ARG A 1 88 ? 10.260 -7.757 1.912 1.00 87.56 88 ARG A N 1
ATOM 662 C CA . ARG A 1 88 ? 8.836 -8.133 1.958 1.00 87.56 88 ARG A CA 1
ATOM 663 C C . ARG A 1 88 ? 8.259 -8.049 3.364 1.00 87.56 88 ARG A C 1
ATOM 665 O O . ARG A 1 88 ? 7.242 -7.398 3.568 1.00 87.56 88 ARG A O 1
ATOM 672 N N . ALA A 1 89 ? 8.899 -8.722 4.318 1.00 87.31 89 ALA A N 1
ATOM 673 C CA . ALA A 1 89 ? 8.427 -8.801 5.696 1.00 87.31 89 ALA A CA 1
ATOM 674 C C . ALA A 1 89 ? 8.352 -7.426 6.392 1.00 87.31 89 ALA A C 1
ATOM 676 O O . ALA A 1 89 ? 7.277 -7.104 6.897 1.00 87.31 89 ALA A O 1
ATOM 677 N N . PRO A 1 90 ? 9.414 -6.588 6.399 1.00 89.94 90 PRO A N 1
ATOM 678 C CA . PRO A 1 90 ? 9.328 -5.268 7.024 1.00 89.94 90 PRO A CA 1
ATOM 679 C C . PRO A 1 90 ? 8.280 -4.378 6.346 1.00 89.94 90 PRO A C 1
ATOM 681 O O . PRO A 1 90 ? 7.463 -3.782 7.041 1.00 89.94 90 PRO A O 1
ATOM 684 N N . LEU A 1 91 ? 8.216 -4.375 5.008 1.00 90.56 91 LEU A N 1
ATOM 685 C CA . LEU A 1 91 ? 7.231 -3.579 4.274 1.00 90.56 91 LEU A CA 1
ATOM 686 C C . LEU A 1 91 ? 5.791 -4.008 4.586 1.00 90.56 91 LEU A C 1
ATOM 688 O O . LEU A 1 91 ? 4.925 -3.161 4.791 1.00 90.56 91 LEU A O 1
ATOM 692 N N . LEU A 1 92 ? 5.525 -5.316 4.645 1.00 90.50 92 LEU A N 1
ATOM 693 C CA . LEU A 1 92 ? 4.204 -5.835 4.994 1.00 90.50 92 LEU A CA 1
ATOM 694 C C . LEU A 1 92 ? 3.810 -5.433 6.421 1.00 90.50 92 LEU A C 1
ATOM 696 O O . LEU A 1 92 ? 2.680 -5.004 6.633 1.00 90.50 92 LEU A O 1
ATOM 700 N N . LEU A 1 93 ? 4.730 -5.509 7.387 1.00 91.44 93 LEU A N 1
ATOM 701 C CA . LEU A 1 93 ? 4.461 -5.090 8.765 1.00 91.44 93 LEU A CA 1
ATOM 702 C C . LEU A 1 93 ? 4.135 -3.594 8.865 1.00 91.44 93 LEU A C 1
ATOM 704 O O . LEU A 1 93 ? 3.164 -3.247 9.533 1.00 91.44 93 LEU A O 1
ATOM 708 N N . GLU A 1 94 ? 4.878 -2.729 8.169 1.00 92.88 94 GLU A N 1
ATOM 709 C CA . GLU A 1 94 ? 4.602 -1.284 8.127 1.00 92.88 94 GLU A CA 1
ATOM 710 C C . GLU A 1 94 ? 3.210 -0.985 7.543 1.00 92.88 94 GLU A C 1
ATOM 712 O O . GLU A 1 94 ? 2.449 -0.180 8.086 1.00 92.88 94 GLU A O 1
ATOM 717 N N . ILE A 1 95 ? 2.833 -1.676 6.462 1.00 93.44 95 ILE A N 1
ATOM 718 C CA . ILE A 1 95 ? 1.511 -1.521 5.840 1.00 93.44 95 ILE A CA 1
ATOM 719 C C . ILE A 1 95 ? 0.390 -1.960 6.785 1.00 93.44 95 ILE A C 1
ATOM 721 O O . ILE A 1 95 ? -0.630 -1.273 6.912 1.00 93.44 95 ILE A O 1
ATOM 725 N N . LEU A 1 96 ? 0.556 -3.113 7.433 1.00 92.38 96 LEU A N 1
ATOM 726 C CA . LEU A 1 96 ? -0.439 -3.649 8.356 1.00 92.38 96 LEU A CA 1
ATOM 727 C C . LEU A 1 96 ? -0.575 -2.775 9.604 1.00 92.38 96 LEU A C 1
ATOM 729 O O . LEU A 1 96 ? -1.694 -2.562 10.071 1.00 92.38 96 LEU A O 1
ATOM 733 N N . GLU A 1 97 ? 0.523 -2.209 10.103 1.00 91.94 97 GLU A N 1
ATOM 734 C CA . GLU A 1 97 ? 0.488 -1.249 11.203 1.00 91.94 97 GLU A CA 1
ATOM 735 C C . GLU A 1 97 ? -0.348 -0.018 10.837 1.00 91.94 97 GLU A C 1
ATOM 737 O O . GLU A 1 97 ? -1.325 0.274 11.530 1.00 91.94 97 GLU A O 1
ATOM 742 N N . ALA A 1 98 ? -0.066 0.616 9.693 1.00 91.06 98 ALA A N 1
ATOM 743 C CA . ALA A 1 98 ? -0.832 1.767 9.217 1.00 91.06 98 ALA A CA 1
ATOM 744 C C . ALA A 1 98 ? -2.327 1.436 9.029 1.00 91.06 98 ALA A C 1
ATOM 746 O O . ALA A 1 98 ? -3.209 2.234 9.362 1.00 91.06 98 ALA A O 1
ATOM 747 N N . ARG A 1 99 ? -2.643 0.235 8.523 1.00 89.81 99 ARG A N 1
ATOM 748 C CA . ARG A 1 99 ? -4.029 -0.231 8.357 1.00 89.81 99 ARG A CA 1
ATOM 749 C C . ARG A 1 99 ? -4.722 -0.427 9.705 1.00 89.81 99 ARG A C 1
ATOM 751 O O . ARG A 1 99 ? -5.888 -0.059 9.849 1.00 89.81 99 ARG A O 1
ATOM 758 N N . ARG A 1 100 ? -4.025 -0.998 10.688 1.00 90.06 100 ARG A N 1
ATOM 759 C CA . ARG A 1 100 ? -4.536 -1.224 12.046 1.00 90.06 100 ARG A CA 1
ATOM 760 C C . ARG A 1 100 ? -4.836 0.093 12.752 1.00 90.06 100 ARG A C 1
ATOM 762 O O . ARG A 1 100 ? -5.905 0.225 13.346 1.00 90.06 100 ARG A O 1
ATOM 769 N N . GLU A 1 101 ? -3.933 1.066 12.665 1.00 89.06 101 GLU A N 1
ATOM 770 C CA . GLU A 1 101 ? -4.146 2.409 13.215 1.00 89.06 101 GLU A CA 1
ATOM 771 C C . GLU A 1 101 ? -5.392 3.068 12.618 1.00 89.06 101 GLU A C 1
ATOM 773 O O . GLU A 1 101 ? -6.218 3.620 13.347 1.00 89.06 101 GLU A O 1
ATOM 778 N N . GLU A 1 102 ? -5.584 2.939 11.306 1.00 88.81 102 GLU A N 1
ATOM 779 C CA . GLU A 1 102 ? -6.752 3.500 10.636 1.00 88.81 102 GLU A CA 1
ATOM 780 C C . GLU A 1 102 ? -8.063 2.794 11.022 1.00 88.81 102 GLU A C 1
ATOM 782 O O . GLU A 1 102 ? -9.100 3.431 11.221 1.00 88.81 102 GLU A O 1
ATOM 787 N N . LEU A 1 103 ? -8.034 1.469 11.188 1.00 88.06 103 LEU A N 1
ATOM 788 C CA . LEU A 1 103 ? -9.184 0.714 11.694 1.00 88.06 103 LEU A CA 1
ATOM 789 C C . LEU A 1 103 ? -9.543 1.131 13.124 1.00 88.06 103 LEU A C 1
ATOM 791 O O . LEU A 1 103 ? -10.728 1.282 13.431 1.00 88.06 103 LEU A O 1
ATOM 795 N N . HIS A 1 104 ? -8.548 1.387 13.977 1.00 86.12 104 HIS A N 1
ATOM 796 C CA . HIS A 1 104 ? -8.778 1.943 15.310 1.00 86.12 104 HIS A CA 1
ATOM 797 C C . HIS A 1 104 ? -9.383 3.349 15.256 1.00 86.12 104 HIS A C 1
ATOM 799 O O . HIS A 1 104 ? -10.340 3.613 15.985 1.00 86.12 104 HIS A O 1
ATOM 805 N N . ALA A 1 105 ? -8.894 4.226 14.374 1.00 86.56 105 ALA A N 1
ATOM 806 C CA . ALA A 1 105 ? -9.441 5.572 14.195 1.00 86.56 105 ALA A CA 1
ATOM 807 C C . ALA A 1 105 ? -10.916 5.558 13.746 1.00 86.56 105 ALA A C 1
ATOM 809 O O . ALA A 1 105 ? -11.694 6.433 14.125 1.00 86.56 105 ALA A O 1
ATOM 810 N N . LEU A 1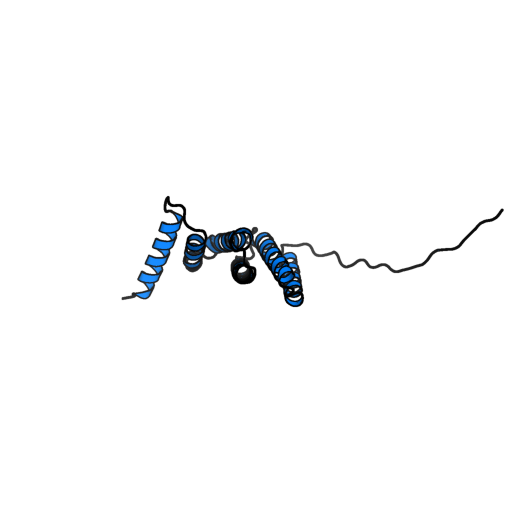 106 ? -11.319 4.535 12.988 1.00 86.94 106 LEU A N 1
ATOM 811 C CA . LEU A 1 106 ? -12.703 4.299 12.567 1.00 86.94 106 LEU A CA 1
ATOM 812 C C . LEU A 1 106 ? -13.557 3.540 13.599 1.00 86.94 106 LEU A C 1
ATOM 814 O O . LEU A 1 106 ? -14.735 3.296 13.344 1.00 86.94 106 LEU A O 1
ATOM 818 N N . GLY A 1 107 ? -12.987 3.134 14.738 1.00 88.31 107 GLY A N 1
ATOM 819 C CA . GLY A 1 107 ? -13.679 2.341 15.760 1.00 88.31 107 GLY A CA 1
ATOM 820 C C . GLY A 1 107 ? -13.944 0.882 15.365 1.00 88.31 107 GLY A C 1
ATOM 821 O O . GLY A 1 107 ? -14.745 0.206 16.008 1.00 88.31 107 GLY A O 1
ATOM 822 N N . ARG A 1 108 ? -13.281 0.372 14.319 1.00 88.88 108 ARG A N 1
ATOM 823 C CA . ARG A 1 108 ? -13.436 -0.993 13.782 1.00 88.88 108 ARG A CA 1
ATOM 824 C C . ARG A 1 108 ? -12.476 -1.962 14.475 1.00 88.88 108 ARG A C 1
ATOM 826 O O . ARG A 1 108 ? -11.591 -2.547 13.855 1.00 88.88 108 ARG A O 1
ATOM 833 N N . THR A 1 109 ? -12.633 -2.106 15.789 1.00 85.81 109 THR A N 1
ATOM 834 C CA . THR A 1 109 ? -11.679 -2.828 16.648 1.00 85.81 109 THR A CA 1
ATOM 835 C C . THR A 1 109 ? -11.524 -4.306 16.283 1.00 85.81 109 THR A C 1
ATOM 837 O O . THR A 1 109 ? -10.412 -4.818 16.333 1.00 85.81 109 THR A O 1
ATOM 840 N N . GLU A 1 110 ? -12.597 -4.991 15.878 1.00 87.19 110 GLU A N 1
ATOM 841 C CA . GLU A 1 110 ? -12.541 -6.409 15.477 1.00 87.19 110 GLU A CA 1
ATOM 842 C C . GLU A 1 110 ? -11.629 -6.627 14.264 1.00 87.19 110 GLU A C 1
ATOM 844 O O . GLU A 1 110 ? -10.816 -7.545 14.230 1.00 87.19 110 GLU A O 1
ATOM 849 N N . GLU A 1 111 ? -11.702 -5.728 13.288 1.00 84.50 111 GLU A N 1
ATOM 850 C CA . GLU A 1 111 ? -10.856 -5.793 12.100 1.00 84.50 111 GLU A CA 1
ATOM 851 C C . GLU A 1 111 ? -9.413 -5.396 12.412 1.00 84.50 111 GLU A C 1
ATOM 853 O O . GLU A 1 111 ? -8.483 -5.975 11.856 1.00 84.50 111 GLU A O 1
ATOM 858 N N . ALA A 1 112 ? -9.206 -4.445 13.328 1.00 85.44 112 ALA A N 1
ATOM 859 C CA . ALA A 1 112 ? -7.870 -4.092 13.800 1.00 85.44 112 ALA A CA 1
ATOM 860 C C . ALA A 1 112 ? -7.182 -5.277 14.508 1.00 85.44 112 ALA A C 1
ATOM 862 O O . ALA A 1 112 ? -5.975 -5.468 14.355 1.00 85.44 112 ALA A O 1
ATOM 863 N N . LEU A 1 113 ? -7.945 -6.098 15.241 1.00 85.69 113 LEU A N 1
ATOM 864 C CA . LEU A 1 113 ? -7.445 -7.335 15.848 1.00 85.69 113 LEU A CA 1
ATOM 865 C C . LEU A 1 113 ? -7.061 -8.369 14.786 1.00 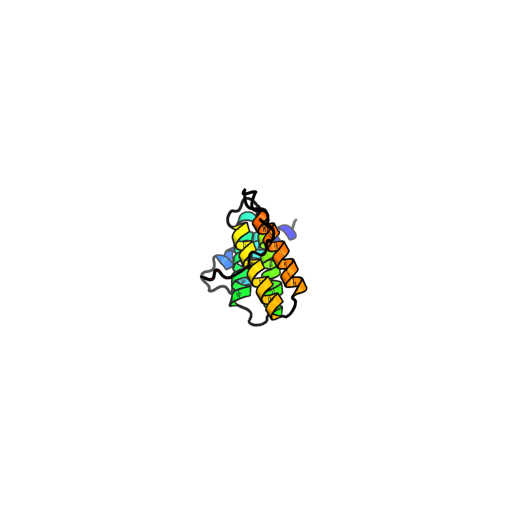85.69 113 LEU A C 1
ATOM 867 O O . LEU A 1 113 ? -5.956 -8.902 14.854 1.00 85.69 113 LEU A O 1
ATOM 871 N N . ALA A 1 114 ? -7.907 -8.579 13.773 1.00 88.19 114 ALA A N 1
ATOM 872 C CA . ALA A 1 114 ? -7.602 -9.487 12.665 1.00 88.19 114 ALA A CA 1
ATOM 873 C C . ALA A 1 114 ? -6.313 -9.085 11.918 1.00 88.19 114 ALA A C 1
ATOM 875 O O . ALA A 1 114 ? -5.499 -9.935 11.557 1.00 88.19 114 ALA A O 1
ATOM 876 N N . VAL A 1 115 ? -6.079 -7.778 11.741 1.00 84.06 115 VAL A N 1
ATOM 877 C CA . VAL A 1 115 ? -4.816 -7.262 11.184 1.00 84.06 115 VAL A CA 1
ATOM 878 C C . VAL A 1 115 ? -3.630 -7.553 12.112 1.00 84.06 115 VAL A C 1
ATOM 880 O O . VAL A 1 115 ? -2.551 -7.895 11.636 1.00 84.06 115 VAL A O 1
ATOM 883 N N . GLY A 1 116 ? -3.811 -7.491 13.434 1.00 83.31 116 GLY A N 1
ATOM 884 C CA . GLY A 1 116 ? -2.781 -7.891 14.399 1.00 83.31 116 GLY A CA 1
ATOM 885 C C . GLY A 1 116 ? -2.399 -9.374 14.302 1.00 83.31 116 GLY A C 1
ATOM 886 O O . GLY A 1 116 ? -1.219 -9.717 14.387 1.00 83.31 116 GLY A O 1
ATOM 887 N N . GLU A 1 117 ? -3.370 -10.256 14.063 1.00 84.25 117 GLU A N 1
ATOM 888 C CA . GLU A 1 117 ? -3.113 -11.684 13.823 1.00 84.25 117 GLU A CA 1
ATOM 889 C C . GLU A 1 117 ? -2.358 -11.915 12.505 1.00 84.25 117 GLU A C 1
ATOM 891 O O . GLU A 1 117 ? -1.475 -12.769 12.424 1.00 84.25 117 GLU A O 1
ATOM 896 N N . GLU A 1 118 ? -2.666 -11.135 11.469 1.00 82.12 118 GLU A N 1
ATOM 897 C CA . GLU A 1 118 ? -1.932 -11.137 10.201 1.00 82.12 118 GLU A CA 1
ATOM 898 C C . GLU A 1 118 ? -0.481 -10.668 10.363 1.00 82.12 118 GLU A C 1
ATOM 900 O O . GLU A 1 118 ? 0.427 -11.323 9.852 1.00 82.12 118 GLU A O 1
ATOM 905 N N . MET A 1 119 ? -0.237 -9.619 11.156 1.00 83.12 119 MET A N 1
ATOM 906 C CA . MET A 1 119 ? 1.120 -9.178 11.502 1.00 83.12 119 MET A CA 1
ATOM 907 C C . MET A 1 119 ? 1.906 -10.264 12.238 1.00 83.12 119 MET A C 1
ATOM 909 O O . MET A 1 119 ? 3.078 -10.482 11.939 1.00 83.12 119 MET A O 1
ATOM 913 N N . ALA A 1 120 ? 1.274 -10.967 13.182 1.00 81.06 120 ALA A N 1
ATOM 914 C CA . ALA A 1 120 ? 1.919 -12.053 13.916 1.00 81.06 120 ALA A CA 1
ATOM 915 C C . ALA A 1 120 ? 2.315 -13.219 12.993 1.00 81.06 120 ALA A C 1
ATOM 917 O O . ALA A 1 120 ? 3.403 -13.777 13.146 1.00 81.06 120 ALA A O 1
ATOM 918 N N . ARG A 1 121 ? 1.475 -13.550 12.001 1.00 81.06 121 ARG A N 1
ATOM 919 C CA . ARG A 1 121 ? 1.802 -14.541 10.959 1.00 81.06 121 ARG A CA 1
ATOM 920 C C . ARG A 1 121 ? 2.970 -14.075 10.089 1.00 81.06 121 ARG A C 1
ATOM 922 O O . ARG A 1 121 ? 3.959 -14.791 9.967 1.00 81.06 121 ARG A O 1
ATOM 929 N N . ALA A 1 122 ? 2.910 -12.842 9.586 1.00 77.50 122 ALA A N 1
ATOM 930 C CA . ALA A 1 122 ? 3.965 -12.258 8.758 1.00 77.50 122 ALA A CA 1
ATOM 931 C C . ALA A 1 122 ? 5.320 -12.173 9.486 1.00 77.50 122 ALA A C 1
ATOM 933 O O . ALA A 1 122 ? 6.363 -12.428 8.885 1.00 77.50 122 ALA A O 1
ATOM 934 N N . ALA A 1 123 ? 5.315 -11.859 10.784 1.00 74.88 123 ALA A N 1
ATOM 935 C CA . ALA A 1 123 ? 6.515 -11.845 11.618 1.00 74.88 123 ALA A CA 1
ATOM 936 C C . ALA A 1 123 ? 7.058 -13.259 11.903 1.00 74.88 123 ALA A C 1
ATOM 938 O O . ALA A 1 123 ? 8.270 -13.443 12.007 1.00 74.88 123 ALA A O 1
ATOM 939 N N . GLY A 1 124 ? 6.177 -14.260 12.012 1.00 68.56 124 GLY A N 1
ATOM 940 C CA . GLY A 1 124 ? 6.544 -15.662 12.230 1.00 68.56 124 GLY A CA 1
ATOM 941 C C . GLY A 1 124 ? 7.115 -16.378 10.999 1.00 68.56 124 GLY A C 1
ATOM 942 O O . GLY A 1 124 ? 7.802 -17.384 11.153 1.00 68.56 124 GLY A O 1
ATOM 943 N N . GLU A 1 125 ? 6.869 -15.858 9.794 1.00 59.91 125 GLU A N 1
ATOM 944 C CA . GLU A 1 125 ? 7.357 -16.406 8.514 1.00 59.91 125 GLU A CA 1
ATOM 945 C C . GLU A 1 125 ? 8.768 -15.929 8.116 1.00 59.91 125 GLU A C 1
ATOM 947 O O . GLU A 1 125 ? 9.300 -16.357 7.090 1.00 59.91 125 GLU A O 1
ATOM 952 N N . GLY A 1 126 ? 9.416 -15.079 8.922 1.00 50.31 126 GLY A N 1
ATOM 953 C CA . GLY A 1 126 ? 10.828 -14.730 8.730 1.00 50.31 126 GLY A CA 1
ATOM 954 C C . GLY A 1 126 ? 11.756 -15.949 8.895 1.00 50.31 126 GLY A C 1
ATOM 955 O O . GLY A 1 126 ? 11.423 -16.882 9.632 1.00 50.31 126 GLY A O 1
ATOM 956 N N . PRO A 1 127 ? 12.937 -15.984 8.243 1.00 44.88 127 PRO A N 1
ATOM 957 C CA . PRO A 1 127 ? 13.846 -17.120 8.337 1.00 44.88 127 PRO A CA 1
ATOM 958 C C . PRO A 1 127 ? 14.424 -17.241 9.757 1.00 44.88 127 PRO A C 1
ATOM 960 O O . PRO A 1 127 ? 15.443 -16.645 10.087 1.00 44.88 127 PRO A O 1
ATOM 963 N N . GLY A 1 128 ? 13.759 -18.055 10.578 1.00 45.69 128 GLY A N 1
ATOM 964 C CA . GLY A 1 128 ? 14.290 -18.722 11.762 1.00 45.69 128 GLY A CA 1
ATOM 965 C C . GLY A 1 128 ? 14.556 -17.852 12.990 1.00 45.69 128 GLY A C 1
ATOM 966 O O . GLY A 1 128 ? 15.648 -17.330 13.168 1.00 45.69 128 GLY A O 1
ATOM 967 N N . THR A 1 129 ? 13.647 -17.905 13.965 1.00 46.03 129 THR A N 1
ATOM 968 C CA . THR A 1 129 ? 14.017 -18.325 15.330 1.00 46.03 129 THR A CA 1
ATOM 969 C C . THR A 1 129 ? 12.805 -18.983 16.002 1.00 46.03 129 THR A C 1
ATOM 971 O O . THR A 1 129 ? 11.799 -18.311 16.221 1.00 46.03 129 THR A O 1
ATOM 974 N N . PRO A 1 130 ? 12.857 -20.280 16.358 1.00 55.09 130 PRO A N 1
ATOM 975 C CA . PRO A 1 130 ? 11.895 -20.866 17.276 1.00 55.09 130 PRO A CA 1
ATOM 976 C C . PRO A 1 130 ? 12.345 -20.606 18.720 1.00 55.09 130 PRO A C 1
ATOM 978 O O . PRO A 1 130 ? 13.497 -20.857 19.066 1.00 55.09 130 PRO A O 1
ATOM 981 N N . GLY A 1 131 ? 11.422 -20.188 19.585 1.00 47.12 131 GLY A N 1
ATOM 982 C CA . GLY A 1 131 ? 11.568 -20.398 21.028 1.0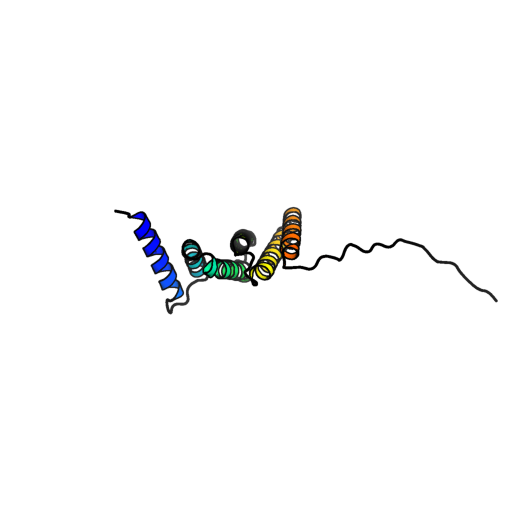0 47.12 131 GLY A CA 1
ATOM 983 C C . GLY A 1 131 ? 11.450 -19.148 21.890 1.00 47.12 131 GLY A C 1
ATOM 984 O O . GLY A 1 131 ? 12.437 -18.504 22.220 1.00 47.12 131 GLY A O 1
ATOM 985 N N . GLY A 1 132 ? 10.232 -18.885 22.350 1.00 42.56 132 GLY A N 1
ATOM 986 C CA . GLY A 1 132 ? 9.952 -17.930 23.417 1.00 42.56 132 GLY A CA 1
ATOM 987 C C . GLY A 1 132 ? 8.512 -18.071 23.887 1.00 42.56 132 GLY A C 1
ATOM 988 O O . GLY A 1 132 ? 7.731 -17.137 23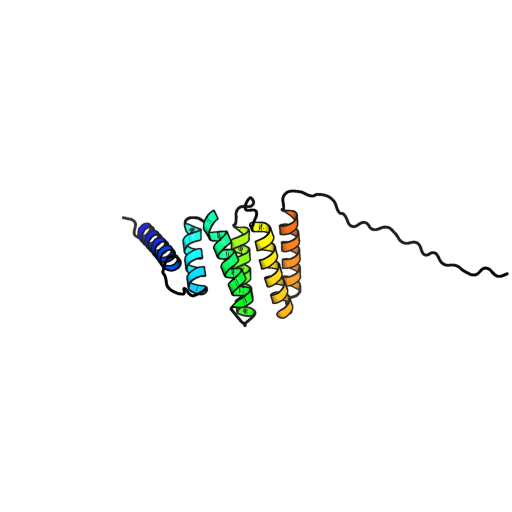.767 1.00 42.56 132 GLY A O 1
ATOM 989 N N . GLY A 1 133 ? 8.125 -19.272 24.333 1.00 41.34 133 GLY A N 1
ATOM 990 C CA . GLY A 1 133 ? 6.808 -19.491 24.934 1.00 41.34 133 GLY A CA 1
ATOM 991 C C . GLY A 1 133 ? 6.587 -18.597 26.166 1.00 41.34 133 GLY A C 1
ATOM 992 O O . GLY A 1 133 ? 7.561 -18.160 26.786 1.00 41.34 133 GLY A O 1
ATOM 993 N N . PRO A 1 134 ? 5.327 -18.322 26.549 1.00 48.44 134 PRO A N 1
ATOM 994 C CA . PRO A 1 134 ? 5.020 -17.481 27.697 1.00 48.44 134 PRO A CA 1
ATOM 995 C C . PRO A 1 134 ? 5.446 -18.196 28.983 1.00 48.44 134 PRO A C 1
ATOM 997 O O . PRO A 1 134 ? 4.768 -19.097 29.481 1.00 48.44 134 PRO A O 1
ATOM 1000 N N . GLY A 1 135 ? 6.599 -17.798 29.519 1.00 39.72 135 GLY A N 1
ATOM 1001 C CA . GLY A 1 135 ? 7.068 -18.208 30.834 1.00 39.72 135 GLY A CA 1
ATOM 1002 C C . GLY A 1 135 ? 6.130 -17.672 31.906 1.00 39.72 135 GLY A C 1
ATOM 1003 O O . GLY A 1 135 ? 6.318 -16.572 32.413 1.00 39.72 135 GLY A O 1
ATOM 1004 N N . THR A 1 136 ? 5.125 -18.469 32.255 1.00 50.66 136 THR A N 1
ATOM 1005 C CA . THR A 1 136 ? 4.371 -18.303 33.496 1.00 50.66 136 THR A CA 1
ATOM 1006 C C . THR A 1 136 ? 5.033 -19.186 34.550 1.00 50.66 136 THR A C 1
ATOM 1008 O O . THR A 1 136 ? 5.034 -20.407 34.410 1.00 50.66 136 THR A O 1
ATOM 1011 N N . PRO A 1 137 ? 5.579 -18.601 35.618 1.00 53.16 137 PRO A N 1
ATOM 1012 C CA . PRO A 1 137 ? 5.488 -19.200 36.941 1.00 53.16 137 PRO A CA 1
ATOM 1013 C C . PRO A 1 137 ? 4.717 -18.206 37.817 1.00 53.16 137 PRO A C 1
ATOM 1015 O O . PRO A 1 137 ? 5.114 -17.063 38.000 1.00 53.16 137 PRO A O 1
ATOM 1018 N N . GLY A 1 138 ? 3.503 -18.533 38.247 1.00 41.09 138 GLY A N 1
ATOM 1019 C CA . GLY A 1 138 ? 3.319 -19.517 39.307 1.00 41.09 138 GLY A CA 1
ATOM 1020 C C . GLY A 1 138 ? 3.402 -18.769 40.635 1.00 41.09 138 GLY A C 1
ATOM 1021 O O . GLY A 1 138 ? 4.488 -18.459 41.111 1.00 41.09 138 GLY A O 1
ATOM 1022 N N . GLY A 1 139 ? 2.239 -18.398 41.171 1.00 44.34 139 GLY A N 1
ATOM 1023 C CA . GLY A 1 139 ? 2.124 -17.576 42.368 1.00 44.34 139 GLY A CA 1
ATOM 1024 C C . GLY A 1 139 ? 2.632 -18.244 43.647 1.00 44.34 139 GLY A C 1
ATOM 1025 O O . GLY A 1 139 ? 2.670 -19.464 43.776 1.00 44.34 139 GLY A O 1
ATOM 1026 N N . GLY A 1 140 ? 2.939 -17.395 44.624 1.00 43.44 140 GLY A N 1
ATOM 1027 C CA . GLY A 1 140 ? 3.116 -17.755 46.026 1.00 43.44 140 GLY A CA 1
ATOM 1028 C C . GLY A 1 140 ? 3.200 -16.483 46.879 1.00 43.44 140 GLY A C 1
ATOM 1029 O O . GLY A 1 140 ? 4.130 -15.703 46.679 1.00 43.44 140 GLY A O 1
ATOM 1030 N N . PRO A 1 141 ? 2.242 -16.213 47.788 1.00 60.06 141 PRO A N 1
ATOM 1031 C CA . PRO A 1 141 ? 2.252 -15.019 48.624 1.00 60.06 141 PRO A CA 1
ATOM 1032 C C . PRO A 1 141 ? 3.132 -15.252 49.858 1.00 60.06 141 PRO A C 1
ATOM 1034 O O . PRO A 1 141 ? 2.975 -16.246 50.565 1.00 60.06 141 PRO A O 1
ATOM 1037 N N . GLY A 1 142 ? 4.055 -14.329 50.126 1.00 43.50 142 GLY A N 1
ATOM 1038 C CA . GLY A 1 142 ? 4.980 -14.400 51.257 1.00 43.50 142 GLY A CA 1
ATOM 1039 C C . GLY A 1 142 ? 4.969 -13.131 52.103 1.00 43.50 142 GLY A C 1
ATOM 1040 O O . GLY A 1 142 ? 5.923 -12.364 52.074 1.00 43.50 142 GLY A O 1
ATOM 1041 N N . THR A 1 143 ? 3.911 -12.928 52.884 1.00 54.41 143 THR A N 1
ATOM 1042 C CA . THR A 1 143 ? 3.939 -12.109 54.111 1.00 54.41 143 THR A CA 1
ATOM 1043 C C . THR A 1 143 ? 3.517 -13.023 55.255 1.00 54.41 143 THR A C 1
ATOM 1045 O O . THR A 1 143 ? 2.476 -13.670 55.153 1.00 54.41 143 THR A O 1
ATOM 1048 N N . PRO A 1 144 ? 4.334 -13.163 56.313 1.00 55.12 144 PRO A N 1
ATOM 1049 C CA . PRO A 1 144 ? 4.252 -12.259 57.470 1.00 55.12 144 PRO A CA 1
ATOM 1050 C C . PRO A 1 144 ? 5.664 -11.919 58.011 1.00 55.12 144 PRO A C 1
ATOM 1052 O O . PRO A 1 144 ? 6.628 -12.624 57.758 1.00 55.12 144 PRO A O 1
ATOM 1055 N N . GLY A 1 145 ? 5.935 -10.807 58.688 1.00 48.44 145 GLY A N 1
ATOM 1056 C CA . GLY A 1 145 ? 5.284 -10.315 59.894 1.00 48.44 145 GLY A CA 1
ATOM 1057 C C . GLY A 1 145 ? 6.324 -10.280 61.023 1.00 48.44 145 GLY A C 1
ATOM 1058 O O . GLY A 1 145 ? 6.866 -11.310 61.395 1.00 48.44 145 GLY A O 1
ATOM 1059 N N . ARG A 1 146 ? 6.600 -9.065 61.510 1.00 51.16 146 ARG A N 1
ATOM 1060 C CA . ARG A 1 146 ? 7.106 -8.673 62.840 1.00 51.16 146 ARG A CA 1
ATOM 1061 C C . ARG A 1 146 ? 8.032 -9.631 63.606 1.00 51.16 146 ARG A C 1
ATOM 1063 O O . ARG A 1 146 ? 7.613 -10.675 64.091 1.00 51.16 146 ARG A O 1
ATOM 1070 N N . ARG A 1 147 ? 9.208 -9.111 63.962 1.00 48.12 147 ARG A N 1
ATOM 1071 C CA . ARG A 1 147 ? 9.960 -9.560 65.137 1.00 48.12 147 ARG A CA 1
ATOM 1072 C C . ARG A 1 147 ? 10.220 -8.372 66.072 1.00 48.12 147 ARG A C 1
ATOM 1074 O O . ARG A 1 147 ? 11.126 -7.583 65.851 1.00 48.12 147 ARG A O 1
ATOM 1081 N N . THR A 1 148 ? 9.341 -8.230 67.064 1.00 53.47 148 THR A N 1
ATOM 1082 C CA . THR A 1 148 ? 9.688 -7.927 68.470 1.00 53.47 148 THR A CA 1
ATOM 1083 C C . THR A 1 148 ? 10.759 -8.941 68.909 1.00 53.47 148 THR A C 1
ATOM 1085 O O . THR A 1 148 ? 10.647 -10.104 68.525 1.00 53.47 148 THR A O 1
ATOM 1088 N N . VAL A 1 149 ? 11.841 -8.629 69.616 1.00 56.03 149 VAL A N 1
ATOM 1089 C CA . VAL A 1 149 ? 12.135 -7.703 70.720 1.00 56.03 149 VAL A CA 1
ATOM 1090 C C . VAL A 1 149 ? 13.595 -7.263 70.635 1.00 56.03 149 VAL A C 1
ATOM 1092 O O . VAL A 1 149 ? 14.385 -8.028 70.033 1.00 56.03 149 VAL A O 1
#

Secondary structure (DSSP, 8-state):
--HHHHHHHHHHHHHHHHHHSSS---HHHHHHHHHHHHTT-HHHHHHHHHHHHHHHHHHS-S-HHHHHHHHHHHHHHHHTS-TT-TTHHHHHHHHHHHHHHHHHHTT-HHHHHHHHHHHHHHHHTSS----------------------

Sequence (149 aa):
MNHCENVDHDRVLRARTLLLGSGTINVHEEIDAYRVLTGVSPVVYLPRLARALLEFGTSGPRNPATRLPVLSEAAAAAERMDTAEPGRAPLLLEILEARREELHALGRTEEALAVGEEMARAAGEGPGTPGGGPGTPGGGPGTPGRRTV

Foldseek 3Di:
DDPPVVVLVVLLVVLVCLVVPPDPRDLVSVLSSLVSVCVPPLQVSLVVNLVSLLCCLVPPDPDLVVSLVSLVVSLVSLVPHDLPPPVSLVSNLSSLVSNLVSCVVVVVNVVSVVSVVVNVVSVVSPPDDDDDPPDDDDDDDDDDDDDDD

pLDDT: mean 78.43, std 15.83, range [39.72, 93.5]

Radius of gyration: 23.49 Å; chains: 1; bounding box: 28×37×107 Å

=== Feature glossary ===
The record interleaves many kinds of information about one protein. Here is each kind framed as the question it answers.

Q: What does the local fold look like, residue by residue?
A: The Foldseek 3Di string encodes local tertiary geometry as a 20-letter alphabet — one character per residue — derived from the relative positions of nearby Cα atoms. Unlike the amino-acid sequence, 3Di is a direct function of the 3D structure, so two proteins with the same fold have similar 3Di strings even at low sequence identity.

Q: Which residues are in helices, strands, or loops?
A: The SS8 string is DSSP's per-residue secondary-structure call. α-helix (H) means an i→i+4 H-bond ladder; β-strand (E) means the residue participates in a β-sheet; 3₁₀ (G) and π (I) are tighter and wider helices; T/S are turns/bends; '-' is loop.

Q: How big and how compact is the whole molecule?
A: Radius of gyration (Rg) is the root-mean-square distance of Cα atoms from their centroid — a single number for overall size and compactness. A globular domain of N residues has Rg ≈ 2.2·N^0.38 Å; an extended or disordered chain has a much larger Rg. The Cα contact count is the number of residue pairs whose Cα atoms are within 8 Å and are more than four positions apart in sequence — a standard proxy for tertiary packing density. The bounding box is the smallest axis-aligned box enclosing all Cα atoms.

Q: Where is each backbone atom in 3D?
A: Structure coordinates are given as an mmCIF _atom_site loop: one row per atom with element, residue name, chain id, sequence number, and x/y/z position in Å. Only the four main-chain atoms per residue are included here; side chains are omitted to keep the record compact.

Q: What is the amino-acid chain?
A: Primary structure: the covalent order of the twenty standard amino acids along the backbone. Two proteins with the same sequence will (almost always) fold to the same structure; two with 30% identity often share a fold but not the details.

Q: What if only a Cα trace is available?
A: Three-state secondary structure (P-SEA) collapses the eight DSSP classes into helix (a), strand (b), and coil (c). P-SEA assigns these from Cα geometry alone — distances and angles — without requiring backbone oxygens, so it works on any Cα trace.

Q: What family and function is it annotated with?
A: Database cross-references. InterPro integrates a dozen domain/family signature databases into unified entries with residue-range hits. GO terms attach function/process/location labels with evidence codes. CATH codes position the fold in a four-level structural taxonomy. Organism is the NCBI-taxonomy species name.

Q: How confident is the AlphaFold model at each residue?
A: pLDDT is the predicted lDDT-Cα score: AlphaFold's confidence that the local environment of each residue (all inter-atomic distances within 15 Å) is correctly placed. It is a per-residue number between 0 and 100, with higher meaning more reliable.

Q: How mobile is each atom in the crystal?
A: B-factor (Debye–Waller factor) reflects atomic displacement in the crystal lattice. It is an experimental observable (units Å²), not a prediction; low values mean the atom is pinned down, high values mean it moves or is heterogeneous across the crystal.

Q: Which residues are buried vs exposed?
A: SASA measures how much of the protein is reachable by solvent. It is computed by rolling a water-sized probe over the atomic surface and summing the exposed area (Å²). Per-residue SASA distinguishes core (buried, low SASA) from surface (exposed, high SASA) residues; total SASA is a whole-molecule size measure.

Q: What do the diagnostic plots show?
A: Plot images: a contact map (which residues are close in 3D, as an N×N binary image), a Ramachandran scatter (backbone torsion angles, revealing secondary-structure composition at a g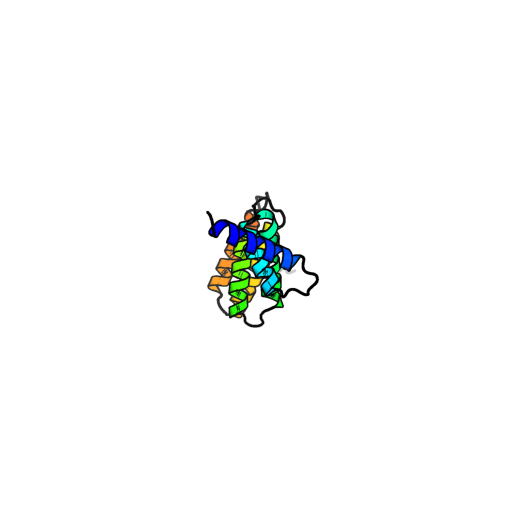lance), and — for AlphaFold structures — a PAE heatmap (pairwise prediction confidence).

Q: What known structures does this most resemble?
A: The Foldseek neighbor list gives the closest experimentally determined structures in the PDB, ranked by structural alignment. TM-score near 1 means near-identical fold; near 0.3 means only rough topology match. This is how one finds what a novel AlphaFold prediction most resembles in the solved-structure universe.

Q: Are the domains correctly placed relative to each other?
A: Predicted aligned error is AlphaFold's pairwise confidence. Unlike pLDDT (per-residue), PAE is per-residue-pair and captures whether two parts of the structure are correctly placed relative to each other. Units are ångströms of expected positional error.

Q: What do the rendered images show?
A: Structure images are PyMOL renders from six orthogonal camera directions. Cartoon representation draws helices as coils and strands as arrows; sticks shows the backbone as bonds; surface shows the solvent-excluded envelope. Rainbow coloring maps sequence position to hue (blue→red, N→C); chain coloring assigns a distinct color per polypeptide.

Q: What are the backbone torsion angles?
A: φ (phi) and ψ (psi) are the two rotatable backbone dihedrals per residue: φ is the C(i-1)–N–Cα–C torsion, ψ is the N–Cα–C–N(i+1) torsion, both in degrees on (−180°, 180°]. α-helical residues cluster near (−60°, −45°); β-strand residues near (−120°, +130°). A Ramachandran plot is simply a scatter of (φ, ψ) for every residue.